Protein AF-A0AA38IAJ7-F1 (afdb_monomer_lite)

Secondary structure (DSSP, 8-state):
-GGGG-HHHHHHHHHHH-TTS----HHHHHHHHHHHHHHSSPPPPSTTSSS---HHHHHHHHHHHHHHHH-TT--HHHHHHHHHHHT-

Radius of gyration: 23.59 Å; chains: 1; bounding box: 41×31×61 Å

Sequence (88 aa):
MVADGNARLVLELWIERFPNRAIPCARTFTSVVQHLRDHGTFKPQTHDRGRDRTERILQAEEEILECVEEDADISTRRLQLQLEFHSL

Organism: NCBI:txid2755281

Foldseek 3Di:
DVVPLPLVSVQVVCCVVPVPDDRDDSVVVVVVVVCCVVPVDDDPDPPPPPDDCDPVNVVLVVQLVVVCVVPVPDDPVNSVVVSVVVVD

Structure (mmCIF, N/CA/C/O backbone):
data_AF-A0AA38IAJ7-F1
#
_entry.id   AF-A0AA38IAJ7-F1
#
loop_
_atom_site.group_PDB
_atom_site.id
_atom_site.type_symbol
_atom_site.label_atom_id
_atom_site.label_alt_id
_atom_site.label_comp_id
_atom_site.label_asym_id
_atom_site.label_entity_id
_atom_site.label_seq_id
_atom_site.pdbx_PDB_ins_code
_atom_site.Cartn_x
_atom_site.Cartn_y
_atom_site.Cartn_z
_atom_site.occupancy
_atom_site.B_iso_or_equiv
_atom_site.auth_seq_id
_atom_site.auth_comp_id
_atom_site.auth_asym_id
_atom_site.auth_atom_id
_atom_site.pdbx_PDB_model_num
ATOM 1 N N . MET A 1 1 ? 2.980 -4.636 -24.614 1.00 57.47 1 MET A N 1
ATOM 2 C CA . MET A 1 1 ? 3.450 -4.089 -23.314 1.00 57.47 1 MET A CA 1
ATOM 3 C C . MET A 1 1 ? 3.550 -2.584 -23.468 1.00 57.47 1 MET A C 1
ATOM 5 O O . MET A 1 1 ? 3.741 -2.147 -24.592 1.00 57.47 1 MET A O 1
ATOM 9 N N . VAL A 1 2 ? 3.432 -1.778 -22.407 1.00 61.41 2 VAL A N 1
ATOM 10 C CA . VAL A 1 2 ? 3.758 -0.344 -22.543 1.00 61.41 2 VAL A CA 1
ATOM 11 C C . VAL A 1 2 ? 5.205 -0.237 -23.035 1.00 61.41 2 VAL A C 1
ATOM 13 O O . VAL A 1 2 ? 6.086 -0.874 -22.456 1.00 61.41 2 VAL A O 1
ATOM 16 N N . ALA A 1 3 ? 5.419 0.505 -24.125 1.00 76.19 3 ALA A N 1
ATOM 17 C CA . ALA A 1 3 ? 6.727 0.744 -24.739 1.00 76.19 3 ALA A CA 1
ATOM 18 C C . ALA A 1 3 ? 7.529 -0.512 -25.157 1.00 76.19 3 ALA A C 1
ATOM 20 O O . ALA A 1 3 ? 8.748 -0.435 -25.271 1.00 76.19 3 ALA A O 1
ATOM 21 N N . ASP A 1 4 ? 6.885 -1.670 -25.351 1.00 77.62 4 ASP A N 1
ATOM 22 C CA . ASP A 1 4 ? 7.506 -2.913 -25.855 1.00 77.62 4 ASP A CA 1
ATOM 23 C C . ASP A 1 4 ? 8.829 -3.326 -25.180 1.00 77.62 4 ASP A C 1
ATOM 25 O O . ASP A 1 4 ? 9.742 -3.863 -25.800 1.00 77.62 4 ASP A O 1
ATOM 29 N N . GLY A 1 5 ? 8.935 -3.098 -23.867 1.00 71.88 5 GLY A N 1
ATOM 30 C CA . GLY A 1 5 ? 10.131 -3.443 -23.089 1.00 71.88 5 GLY A CA 1
ATOM 31 C C . GLY A 1 5 ? 11.269 -2.420 -23.185 1.00 71.88 5 GLY A C 1
ATOM 32 O O . GLY A 1 5 ? 12.319 -2.619 -22.573 1.00 71.88 5 GLY A O 1
ATOM 33 N N . ASN A 1 6 ? 11.067 -1.302 -23.884 1.00 85.19 6 ASN A N 1
ATOM 34 C CA . ASN A 1 6 ? 11.997 -0.183 -23.904 1.00 85.19 6 ASN A CA 1
ATOM 35 C C . ASN A 1 6 ? 11.894 0.629 -22.604 1.00 85.19 6 ASN A C 1
ATOM 37 O O . ASN A 1 6 ? 11.059 1.522 -22.462 1.00 85.19 6 ASN A O 1
ATOM 41 N N . ALA A 1 7 ? 12.790 0.342 -21.662 1.00 85.00 7 ALA A N 1
ATOM 42 C CA . ALA A 1 7 ? 12.808 0.978 -20.347 1.00 85.00 7 ALA A CA 1
ATOM 43 C C . ALA A 1 7 ? 12.963 2.511 -20.389 1.00 85.00 7 ALA A C 1
ATOM 45 O O . ALA A 1 7 ? 12.484 3.194 -19.485 1.00 85.00 7 ALA A O 1
ATOM 46 N N . ARG A 1 8 ? 13.598 3.068 -21.429 1.00 86.56 8 ARG A N 1
ATOM 47 C CA . ARG A 1 8 ? 13.766 4.521 -21.575 1.00 86.56 8 ARG A CA 1
ATOM 48 C C . ARG A 1 8 ? 12.455 5.201 -21.957 1.00 86.56 8 ARG A C 1
ATOM 50 O O . ARG A 1 8 ? 12.097 6.203 -21.353 1.00 86.56 8 ARG A O 1
ATOM 57 N N . LEU A 1 9 ? 11.718 4.622 -22.900 1.00 90.00 9 LEU A N 1
ATOM 58 C CA . LEU A 1 9 ? 10.411 5.147 -23.287 1.00 90.00 9 LEU A CA 1
ATOM 59 C C . LEU A 1 9 ? 9.396 5.014 -22.137 1.00 90.00 9 LEU A C 1
ATOM 61 O O . LEU A 1 9 ? 8.588 5.911 -21.922 1.00 90.00 9 LEU A O 1
ATOM 65 N N . VAL A 1 10 ? 9.478 3.946 -21.330 1.00 90.19 10 VAL A N 1
ATOM 66 C CA . VAL A 1 10 ? 8.669 3.831 -20.100 1.00 90.19 10 VAL A CA 1
ATOM 67 C C . VAL A 1 10 ? 8.980 4.958 -19.110 1.00 90.19 10 VAL A C 1
ATOM 69 O O . VAL A 1 10 ? 8.063 5.483 -18.484 1.00 90.19 10 VAL A O 1
ATOM 72 N N . LEU A 1 11 ? 10.252 5.346 -18.975 1.00 90.25 11 LEU A N 1
ATOM 73 C CA . LEU A 1 11 ? 10.668 6.441 -18.100 1.00 90.25 11 LEU A CA 1
ATOM 74 C C . LEU A 1 11 ? 10.095 7.787 -18.559 1.00 90.25 11 LEU A C 1
ATOM 76 O O . LEU A 1 11 ? 9.559 8.529 -17.741 1.00 90.25 11 LEU A O 1
ATOM 8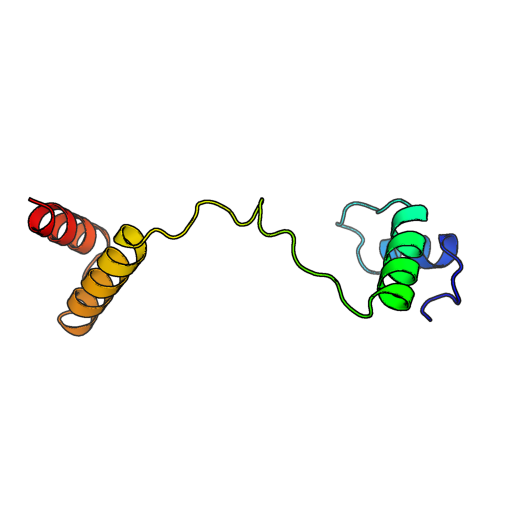0 N N . GLU A 1 12 ? 10.183 8.081 -19.856 1.00 91.50 12 GLU A N 1
ATOM 81 C CA . GLU A 1 12 ? 9.638 9.307 -20.454 1.00 91.50 12 GLU A CA 1
ATOM 82 C C . GLU A 1 12 ? 8.118 9.391 -20.224 1.00 91.50 12 GLU A C 1
ATOM 84 O O . GLU A 1 12 ? 7.631 10.382 -19.679 1.00 91.50 12 GLU A O 1
ATOM 89 N N . LEU A 1 13 ? 7.392 8.297 -20.489 1.00 92.44 13 LEU A N 1
ATOM 90 C CA . LEU A 1 13 ? 5.955 8.191 -20.209 1.00 92.44 13 LEU A CA 1
ATOM 91 C C . LEU A 1 13 ? 5.626 8.321 -18.714 1.00 92.44 13 LEU A C 1
ATOM 93 O O . LEU A 1 13 ? 4.580 8.857 -18.351 1.00 92.44 13 LEU A O 1
ATOM 97 N N . TRP A 1 14 ? 6.489 7.816 -17.828 1.00 91.75 14 TRP A N 1
ATOM 98 C CA . TRP A 1 14 ? 6.301 7.939 -16.382 1.00 91.75 14 TRP A CA 1
ATOM 99 C C . TRP A 1 14 ? 6.425 9.390 -15.917 1.00 91.75 14 TRP A C 1
ATOM 101 O O . TRP A 1 14 ? 5.597 9.841 -15.128 1.00 91.75 14 TRP A O 1
ATOM 111 N N . ILE A 1 15 ? 7.430 10.115 -16.414 1.00 93.25 15 ILE A N 1
ATOM 112 C CA . ILE A 1 15 ? 7.659 11.531 -16.094 1.00 93.25 15 ILE A CA 1
ATOM 113 C C . ILE A 1 15 ? 6.490 12.381 -16.590 1.00 93.25 15 ILE A C 1
ATOM 115 O O . ILE A 1 15 ? 5.959 13.189 -15.832 1.00 93.25 15 ILE A O 1
ATOM 119 N N . GLU A 1 16 ? 6.063 12.164 -17.836 1.00 93.94 16 GLU A N 1
ATOM 120 C CA . GLU A 1 16 ? 4.934 12.880 -18.432 1.00 93.94 16 GLU A CA 1
ATOM 121 C C . GLU A 1 16 ? 3.640 12.642 -17.642 1.00 93.94 16 GLU A C 1
ATOM 123 O O . GLU A 1 16 ? 2.899 13.575 -17.334 1.00 93.94 16 GLU A O 1
ATOM 128 N N . ARG A 1 17 ? 3.380 11.388 -17.260 1.00 94.56 17 ARG A N 1
ATOM 129 C CA . ARG A 1 17 ? 2.138 11.004 -16.584 1.00 94.56 17 ARG A CA 1
ATOM 130 C C . ARG A 1 17 ? 2.114 11.351 -15.096 1.00 94.56 17 ARG A C 1
ATOM 132 O O . ARG A 1 17 ? 1.038 11.579 -14.543 1.00 94.56 17 ARG A O 1
ATOM 139 N N . PHE A 1 18 ? 3.266 11.350 -14.429 1.00 93.62 18 PHE A N 1
ATOM 140 C CA . PHE A 1 18 ? 3.377 11.531 -12.982 1.00 93.62 18 PHE A CA 1
ATOM 141 C C . PHE A 1 18 ? 4.467 12.551 -12.613 1.00 93.62 18 PHE A C 1
ATOM 143 O O . PHE A 1 18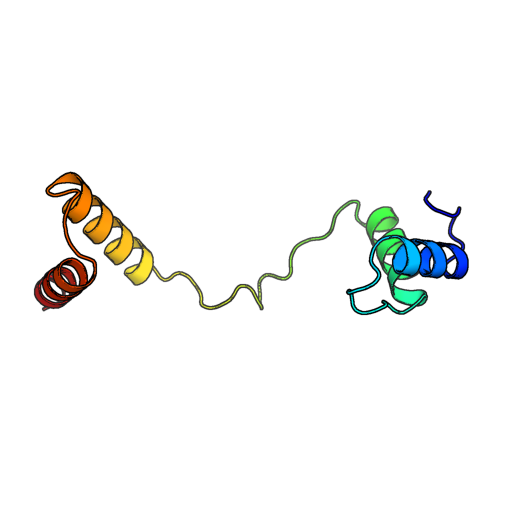 ? 5.444 12.194 -11.948 1.00 93.62 18 PHE A O 1
ATOM 150 N N . PRO A 1 19 ? 4.285 13.837 -12.963 1.00 91.19 19 PRO A N 1
ATOM 151 C CA . PRO A 1 19 ? 5.337 14.852 -12.856 1.00 91.19 19 PRO A CA 1
ATOM 152 C C . PRO A 1 19 ? 5.810 15.127 -11.419 1.00 91.19 19 PRO A C 1
ATOM 154 O O . PRO A 1 19 ? 6.960 15.493 -11.210 1.00 91.19 19 PRO A O 1
ATOM 157 N N . ASN A 1 20 ? 4.955 14.906 -10.413 1.00 95.06 20 ASN A N 1
ATOM 158 C CA . ASN A 1 20 ? 5.259 15.173 -8.998 1.00 95.06 20 ASN A CA 1
ATOM 159 C C . ASN A 1 20 ? 5.667 13.917 -8.206 1.00 95.06 20 ASN A C 1
ATOM 161 O O . ASN A 1 20 ? 5.615 13.917 -6.976 1.00 95.06 20 ASN A O 1
ATOM 165 N N . ARG A 1 21 ? 5.998 12.810 -8.881 1.00 93.50 21 ARG A N 1
ATOM 166 C CA . ARG A 1 21 ? 6.436 11.568 -8.225 1.00 93.50 21 ARG A CA 1
ATOM 167 C C . ARG A 1 21 ? 7.935 11.365 -8.391 1.00 93.50 21 ARG A C 1
ATOM 169 O O . ARG A 1 21 ? 8.530 11.798 -9.372 1.00 93.50 21 ARG A O 1
ATOM 176 N N . ALA A 1 22 ? 8.531 10.636 -7.449 1.00 92.88 22 ALA A N 1
ATOM 177 C CA . ALA A 1 22 ? 9.899 10.161 -7.598 1.00 92.88 22 ALA A CA 1
ATOM 178 C C . ALA A 1 22 ? 10.025 9.315 -8.875 1.00 92.88 22 ALA A C 1
ATOM 180 O O . ALA A 1 22 ? 9.170 8.470 -9.160 1.00 92.88 22 ALA A O 1
ATOM 181 N N . ILE A 1 23 ? 11.090 9.563 -9.635 1.00 92.19 23 ILE A N 1
ATOM 182 C CA . ILE A 1 23 ? 11.368 8.887 -10.901 1.00 92.19 23 ILE A CA 1
ATOM 183 C C . ILE A 1 23 ? 12.059 7.547 -10.590 1.00 92.19 23 ILE A C 1
ATOM 185 O O . ILE A 1 23 ? 13.172 7.555 -10.057 1.00 92.19 23 ILE A O 1
ATOM 189 N N . PRO A 1 24 ? 11.439 6.388 -10.895 1.00 90.44 24 PRO A N 1
ATOM 190 C CA . PRO A 1 24 ? 12.073 5.089 -10.707 1.00 90.44 24 PRO A CA 1
ATOM 191 C C . PRO A 1 24 ? 13.265 4.918 -11.650 1.00 90.44 24 PRO A C 1
ATOM 193 O O . PRO A 1 24 ? 13.302 5.492 -12.738 1.00 90.44 24 PRO A O 1
ATOM 196 N N . CYS A 1 25 ? 14.228 4.068 -11.289 1.00 90.50 25 CYS A N 1
ATOM 197 C CA . CYS A 1 25 ? 15.299 3.731 -12.220 1.00 90.50 25 CYS A CA 1
ATOM 198 C C 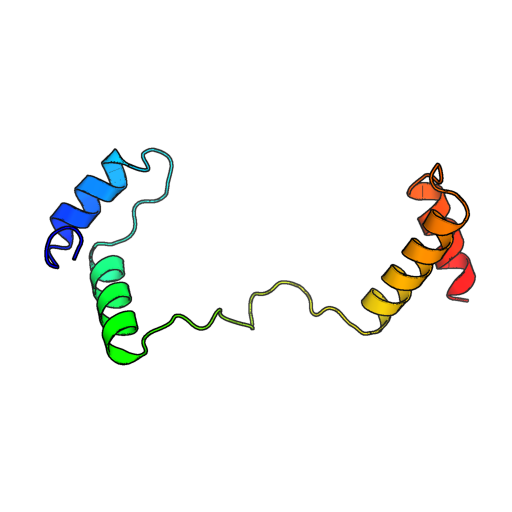. CYS A 1 25 ? 14.767 2.864 -13.376 1.00 90.50 25 CYS A C 1
ATOM 200 O O . CYS A 1 25 ? 13.841 2.069 -13.204 1.00 90.50 25 CYS A O 1
ATOM 202 N N . ALA A 1 26 ? 15.388 2.966 -14.555 1.00 87.19 26 ALA A N 1
ATOM 203 C CA . ALA A 1 26 ? 14.983 2.203 -15.741 1.00 87.19 26 ALA A CA 1
ATOM 204 C C . ALA A 1 26 ? 14.926 0.682 -15.478 1.00 87.19 26 ALA A C 1
ATOM 206 O O . ALA A 1 26 ? 14.021 -0.009 -15.944 1.00 87.19 26 ALA A O 1
ATOM 207 N N . ARG A 1 27 ? 15.855 0.169 -14.657 1.00 89.06 27 ARG A N 1
ATOM 208 C CA . ARG A 1 27 ? 15.915 -1.246 -14.266 1.00 89.06 27 ARG A CA 1
ATOM 209 C C . ARG A 1 27 ? 14.687 -1.692 -13.470 1.00 89.06 27 ARG A C 1
ATOM 211 O O . ARG A 1 27 ? 14.300 -2.848 -13.598 1.00 89.06 27 ARG A O 1
ATOM 218 N N . THR A 1 28 ? 14.057 -0.806 -12.696 1.00 90.50 28 THR A N 1
ATOM 219 C CA . THR A 1 28 ? 12.837 -1.129 -11.940 1.00 90.50 28 THR A CA 1
ATOM 220 C C . THR A 1 28 ? 11.727 -1.600 -12.871 1.00 90.50 28 THR A C 1
ATOM 222 O O . THR A 1 28 ? 11.091 -2.610 -12.586 1.00 90.50 28 THR A O 1
ATOM 225 N N . PHE A 1 29 ? 11.536 -0.937 -14.015 1.00 89.38 29 PHE A N 1
ATOM 226 C CA . PHE A 1 29 ? 10.510 -1.328 -14.983 1.00 89.38 29 PHE A CA 1
ATOM 227 C C . PHE A 1 29 ? 10.777 -2.715 -15.571 1.00 89.38 29 PHE A C 1
ATOM 229 O O . PHE A 1 29 ? 9.873 -3.549 -15.615 1.00 89.38 29 PHE A O 1
ATOM 236 N N . THR A 1 30 ? 12.026 -2.995 -15.954 1.00 90.31 30 THR A N 1
ATOM 237 C CA . THR A 1 30 ? 12.420 -4.313 -16.468 1.00 90.31 30 THR A CA 1
ATOM 238 C C . THR A 1 30 ? 12.236 -5.403 -15.415 1.00 90.31 30 THR A C 1
ATOM 240 O O . THR A 1 30 ? 11.643 -6.437 -15.709 1.00 90.31 30 THR A O 1
ATOM 243 N N . SER A 1 31 ? 12.690 -5.168 -14.181 1.00 89.94 31 SER A N 1
ATOM 244 C CA . SER A 1 31 ? 12.560 -6.128 -13.081 1.00 89.94 31 SER A CA 1
ATOM 245 C C . SER A 1 31 ? 11.100 -6.421 -12.741 1.00 89.94 31 SER A C 1
ATOM 247 O O . SER A 1 31 ? 10.745 -7.576 -12.532 1.00 89.94 31 SER A O 1
ATOM 249 N N . VAL A 1 32 ? 10.243 -5.395 -12.720 1.00 90.69 32 VAL A N 1
ATOM 250 C CA . VAL A 1 32 ? 8.805 -5.550 -12.458 1.00 90.69 32 VAL A CA 1
ATOM 251 C C . VAL A 1 32 ? 8.150 -6.410 -13.534 1.00 90.69 32 VAL A C 1
ATOM 253 O O . VAL A 1 32 ? 7.419 -7.347 -13.223 1.00 90.69 32 VAL A O 1
ATOM 256 N N . VAL A 1 33 ? 8.44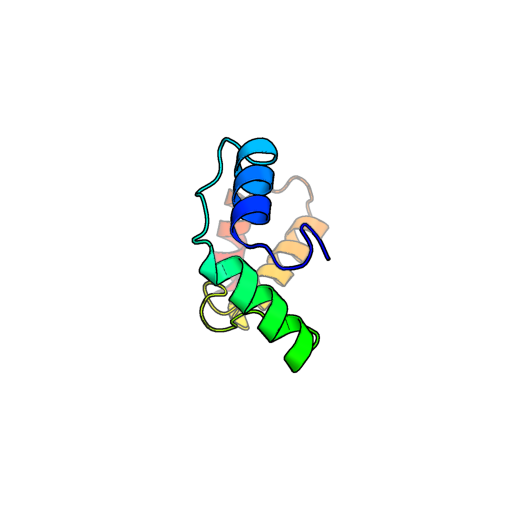3 -6.120 -14.801 1.00 90.06 33 VAL A N 1
ATOM 257 C CA . VAL A 1 33 ? 7.924 -6.892 -15.932 1.00 90.06 33 VAL A CA 1
ATOM 258 C C . VAL A 1 33 ? 8.397 -8.342 -15.879 1.00 90.06 33 VAL A C 1
ATOM 260 O O . VAL A 1 33 ? 7.591 -9.251 -16.074 1.00 90.06 33 VAL A O 1
ATOM 263 N N . GLN A 1 34 ? 9.685 -8.560 -15.616 1.00 91.00 34 GLN A N 1
ATOM 264 C CA . GLN A 1 34 ? 10.257 -9.898 -15.533 1.00 91.00 34 GLN A CA 1
ATOM 265 C C . GLN A 1 34 ? 9.616 -10.693 -14.391 1.00 91.00 34 GLN A C 1
ATOM 267 O O . GLN A 1 34 ? 9.122 -11.791 -14.617 1.00 91.00 34 GLN A O 1
ATOM 272 N N . HIS A 1 35 ? 9.493 -10.092 -13.206 1.00 92.75 35 HIS A N 1
ATOM 273 C CA . HIS A 1 35 ? 8.837 -10.723 -12.063 1.00 92.75 35 HIS A CA 1
ATOM 274 C C . HIS A 1 35 ? 7.387 -11.127 -12.366 1.00 92.75 35 HIS A C 1
ATOM 276 O O . HIS A 1 35 ? 6.969 -12.227 -12.020 1.00 92.75 35 HIS A O 1
ATOM 282 N N . LEU A 1 36 ? 6.620 -10.269 -13.048 1.00 91.69 36 LEU A N 1
ATOM 283 C CA . LEU A 1 36 ? 5.248 -10.592 -13.450 1.00 91.69 36 LEU A CA 1
ATOM 284 C C . LEU A 1 36 ? 5.178 -11.721 -14.479 1.00 91.69 36 LEU A C 1
ATOM 286 O O . LEU A 1 36 ? 4.242 -12.512 -14.428 1.00 91.69 36 LEU A O 1
ATOM 290 N N . ARG A 1 37 ? 6.142 -11.817 -15.400 1.00 90.62 37 ARG A N 1
ATOM 291 C CA . ARG A 1 37 ? 6.223 -12.954 -16.330 1.00 90.62 37 ARG A CA 1
ATOM 292 C C . ARG A 1 37 ? 6.524 -14.258 -15.598 1.00 90.62 37 ARG A C 1
ATOM 294 O O . ARG A 1 37 ? 5.914 -15.271 -15.916 1.00 90.62 37 ARG A O 1
ATOM 301 N N . ASP A 1 38 ? 7.429 -14.211 -14.626 1.00 95.06 38 ASP A N 1
ATOM 302 C CA . ASP A 1 38 ? 7.918 -15.401 -13.929 1.00 95.06 38 ASP A CA 1
ATOM 303 C C . ASP A 1 38 ? 6.938 -15.900 -12.855 1.00 95.06 38 ASP A C 1
ATOM 305 O O . ASP A 1 38 ? 6.809 -17.104 -12.636 1.00 95.06 38 ASP A O 1
ATOM 309 N N . HIS A 1 39 ? 6.232 -14.987 -12.181 1.00 93.44 39 HIS A N 1
ATOM 310 C CA . HIS A 1 39 ? 5.428 -15.300 -10.994 1.00 93.44 39 HIS A CA 1
ATOM 311 C C . HIS A 1 39 ? 3.951 -14.892 -11.096 1.00 93.44 39 HIS A C 1
ATOM 313 O O . HIS A 1 39 ? 3.160 -15.256 -10.226 1.00 93.44 39 HIS A O 1
ATOM 319 N N . GLY A 1 40 ? 3.557 -14.125 -12.118 1.00 92.88 40 GLY A N 1
ATOM 320 C CA . GLY A 1 40 ? 2.168 -13.722 -12.381 1.00 92.88 40 GLY A CA 1
ATOM 321 C C . GLY A 1 40 ? 1.583 -12.671 -11.431 1.00 92.88 40 GLY A C 1
ATOM 322 O O . GLY A 1 40 ? 0.590 -12.031 -11.768 1.00 92.88 40 GLY A O 1
ATOM 323 N N . THR A 1 41 ? 2.175 -12.461 -10.254 1.00 92.06 41 THR A N 1
ATOM 324 C CA . THR A 1 41 ? 1.669 -11.533 -9.236 1.00 92.06 41 THR A CA 1
ATOM 325 C C . THR A 1 41 ? 2.779 -11.033 -8.315 1.00 92.06 41 THR A C 1
ATOM 327 O O . THR A 1 41 ? 3.800 -11.698 -8.146 1.00 92.06 41 THR A O 1
ATOM 330 N N . PHE A 1 42 ? 2.553 -9.886 -7.674 1.00 87.56 42 PHE A N 1
ATOM 331 C CA . PHE A 1 42 ? 3.381 -9.409 -6.569 1.00 87.56 42 PHE A CA 1
ATOM 332 C C . PHE A 1 42 ? 2.748 -9.812 -5.244 1.00 87.56 42 PHE A C 1
ATOM 334 O O . PHE A 1 42 ? 1.633 -9.396 -4.922 1.00 87.56 42 PHE A O 1
ATOM 341 N N . LYS A 1 43 ? 3.483 -10.577 -4.434 1.00 84.12 43 LYS A N 1
ATOM 342 C CA . LYS A 1 43 ? 3.106 -10.776 -3.035 1.00 84.12 43 LYS A CA 1
ATOM 343 C C . LYS A 1 43 ? 3.540 -9.543 -2.239 1.00 84.12 43 LYS A C 1
ATOM 345 O O . LYS A 1 43 ? 4.727 -9.214 -2.258 1.00 84.12 43 LYS A O 1
ATOM 350 N N . PRO A 1 44 ? 2.617 -8.852 -1.554 1.00 79.00 44 PRO A N 1
ATOM 351 C CA . PRO A 1 44 ? 2.986 -7.739 -0.693 1.00 79.00 44 PRO A CA 1
ATOM 352 C C . PRO A 1 44 ? 3.962 -8.217 0.385 1.00 79.00 44 PRO A C 1
ATOM 354 O O . PRO A 1 44 ? 3.772 -9.284 0.972 1.00 79.00 44 PRO A O 1
ATOM 357 N N . GLN A 1 45 ? 4.996 -7.421 0.651 1.00 78.06 45 GLN A N 1
ATOM 358 C CA . GLN A 1 45 ? 5.911 -7.685 1.755 1.00 78.06 45 GLN A CA 1
ATOM 359 C C . GLN A 1 45 ? 5.135 -7.566 3.071 1.00 78.06 45 GLN A C 1
ATOM 361 O O . GLN A 1 45 ? 4.521 -6.540 3.356 1.00 78.06 45 GLN A O 1
ATOM 366 N N . THR A 1 46 ? 5.091 -8.648 3.846 1.00 72.12 46 THR A N 1
ATOM 367 C CA . THR A 1 46 ? 4.305 -8.722 5.087 1.00 72.12 46 THR A CA 1
ATOM 368 C C . THR A 1 46 ? 5.027 -8.138 6.295 1.00 72.12 46 THR A C 1
ATOM 370 O O . THR A 1 46 ? 4.369 -7.827 7.277 1.00 72.12 46 THR A O 1
ATOM 373 N N . HIS A 1 47 ? 6.348 -7.959 6.218 1.00 69.94 47 HIS A N 1
ATOM 374 C CA . HIS A 1 47 ? 7.181 -7.510 7.338 1.00 69.94 47 HIS A CA 1
ATOM 375 C C . HIS A 1 47 ? 7.145 -5.993 7.590 1.00 69.94 47 HIS A C 1
ATOM 377 O O . HIS A 1 47 ? 7.587 -5.561 8.645 1.00 69.94 47 HIS A O 1
ATOM 383 N N . ASP A 1 48 ? 6.632 -5.197 6.648 1.00 65.44 48 ASP A N 1
ATOM 384 C CA . ASP A 1 48 ? 6.591 -3.726 6.732 1.00 65.44 48 ASP A CA 1
ATOM 385 C C . ASP A 1 48 ? 5.145 -3.190 6.727 1.00 65.44 48 ASP A C 1
ATOM 387 O O . ASP A 1 48 ? 4.829 -2.133 6.188 1.00 65.44 48 ASP A O 1
ATOM 391 N N . ARG A 1 49 ? 4.205 -3.966 7.284 1.00 69.31 49 ARG A N 1
ATOM 392 C CA . ARG A 1 49 ? 2.766 -3.636 7.309 1.00 69.31 49 ARG A CA 1
ATOM 393 C C . ARG A 1 49 ? 2.347 -2.765 8.498 1.00 69.31 49 ARG A C 1
ATOM 395 O O . ARG A 1 49 ? 1.164 -2.693 8.821 1.00 69.31 49 ARG A O 1
ATOM 402 N N . GLY A 1 50 ? 3.296 -2.076 9.126 1.00 73.06 50 GLY A N 1
ATOM 403 C CA . GLY A 1 50 ? 3.071 -1.407 10.404 1.00 73.06 50 GLY A CA 1
ATOM 404 C C . GLY A 1 50 ? 2.990 -2.403 11.563 1.00 73.06 50 GLY A C 1
ATOM 405 O O . GLY A 1 50 ? 3.391 -3.558 11.438 1.00 73.06 50 GLY A O 1
ATOM 406 N N . ARG A 1 51 ? 2.520 -1.939 12.724 1.00 73.81 51 ARG A N 1
ATOM 407 C CA . ARG A 1 51 ? 2.446 -2.761 13.939 1.00 73.81 51 ARG A CA 1
ATOM 408 C C . ARG A 1 51 ? 1.432 -3.893 13.759 1.00 73.81 51 ARG A C 1
ATOM 410 O O . ARG A 1 51 ? 0.319 -3.639 13.301 1.00 73.81 51 ARG A O 1
ATOM 417 N N . ASP A 1 52 ? 1.798 -5.101 14.185 1.00 76.69 52 ASP A N 1
ATOM 418 C CA . ASP A 1 52 ? 0.868 -6.230 14.226 1.00 76.69 52 ASP A CA 1
ATOM 419 C C . ASP A 1 52 ? -0.401 -5.860 15.005 1.00 76.69 52 ASP A C 1
ATOM 421 O O . ASP A 1 52 ? -0.340 -5.309 16.112 1.00 76.69 52 ASP A O 1
ATOM 425 N N . ARG A 1 53 ? -1.560 -6.175 14.415 1.00 77.25 53 ARG A N 1
ATOM 426 C CA . ARG A 1 53 ? -2.860 -6.060 15.082 1.00 77.25 53 ARG A CA 1
ATOM 427 C C . ARG A 1 53 ? -2.977 -7.215 16.064 1.00 77.25 53 ARG A C 1
ATOM 429 O O . ARG A 1 53 ? -3.281 -8.339 15.678 1.00 77.25 53 ARG A O 1
ATOM 436 N N . THR A 1 54 ? -2.657 -6.942 17.321 1.00 84.00 54 THR A N 1
ATOM 437 C CA . THR A 1 54 ? -2.769 -7.924 18.398 1.00 84.00 54 THR A CA 1
ATOM 438 C C . THR A 1 54 ? -4.232 -8.185 18.741 1.00 84.00 54 THR A C 1
ATOM 440 O O . THR A 1 54 ? -5.101 -7.360 18.467 1.00 84.00 54 THR A O 1
ATOM 443 N N . GLU A 1 55 ? -4.500 -9.308 19.407 1.00 84.06 55 GLU A N 1
ATOM 444 C CA . GLU A 1 55 ? -5.831 -9.638 19.933 1.00 84.06 55 GLU A CA 1
ATOM 445 C C . GLU A 1 55 ? -6.403 -8.508 20.805 1.00 84.06 55 GLU A C 1
ATOM 447 O O . GLU A 1 55 ? -7.565 -8.151 20.664 1.00 84.06 55 GLU A O 1
ATOM 452 N N . ARG A 1 56 ? -5.550 -7.839 21.594 1.00 82.62 56 ARG A N 1
ATOM 453 C CA . ARG A 1 56 ? -5.919 -6.645 22.372 1.00 82.62 56 ARG A CA 1
ATOM 454 C C . ARG A 1 56 ? -6.472 -5.504 21.510 1.00 82.62 56 ARG A C 1
ATOM 456 O O . ARG A 1 56 ? -7.355 -4.788 21.959 1.00 82.62 56 ARG A O 1
ATOM 463 N N . ILE A 1 57 ? -5.923 -5.290 20.312 1.00 84.50 57 ILE A N 1
ATOM 464 C CA . ILE A 1 57 ? -6.418 -4.244 19.403 1.00 84.50 57 ILE A CA 1
ATOM 465 C C . ILE A 1 57 ? -7.796 -4.634 18.868 1.00 84.50 57 ILE A C 1
ATOM 467 O O . ILE A 1 57 ? -8.662 -3.776 18.792 1.00 84.50 57 ILE A O 1
ATOM 471 N N . LEU A 1 58 ? -8.005 -5.912 18.544 1.00 86.25 58 LEU A N 1
ATOM 472 C CA . LEU A 1 58 ? -9.300 -6.401 18.066 1.00 86.25 58 LEU A CA 1
ATOM 473 C C . LEU A 1 58 ? -10.379 -6.308 19.155 1.00 86.25 58 LEU A C 1
ATOM 475 O O . LEU A 1 58 ? -11.483 -5.869 18.868 1.00 86.25 58 LEU A O 1
ATOM 479 N N . GLN A 1 59 ? -10.045 -6.654 20.402 1.00 88.12 59 GLN A N 1
ATOM 480 C CA . GLN A 1 59 ? -10.954 -6.516 21.548 1.00 88.12 59 GLN A CA 1
ATOM 481 C C . GLN A 1 59 ? -11.326 -5.051 21.800 1.00 88.12 59 GLN A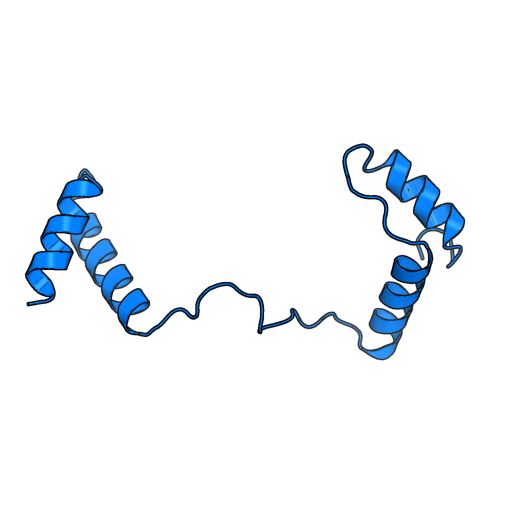 C 1
ATOM 483 O O . GLN A 1 59 ? -12.501 -4.726 21.897 1.00 88.12 59 GLN A O 1
ATOM 488 N N . ALA A 1 60 ? -10.335 -4.153 21.810 1.00 87.62 60 ALA A N 1
ATOM 489 C CA . ALA A 1 60 ? -10.594 -2.725 21.975 1.00 87.62 60 ALA A CA 1
ATOM 490 C C . ALA A 1 60 ? -11.446 -2.142 20.833 1.00 87.62 60 ALA A C 1
ATOM 492 O O . ALA A 1 60 ? -12.219 -1.219 21.058 1.00 87.62 60 ALA A O 1
ATOM 493 N N . GLU A 1 61 ? -11.301 -2.648 19.604 1.00 90.94 61 GLU A N 1
ATOM 494 C CA . GLU A 1 61 ? -12.163 -2.249 18.487 1.00 90.94 61 GLU A CA 1
ATOM 495 C C . GLU A 1 61 ? -13.611 -2.694 18.690 1.00 90.94 61 GLU A C 1
ATOM 497 O O . GLU A 1 61 ? -14.506 -1.891 18.441 1.00 90.94 61 GLU A O 1
ATOM 502 N N . GLU A 1 62 ? -13.843 -3.916 19.172 1.00 93.38 62 GLU A N 1
ATOM 503 C CA . GLU A 1 62 ? -15.194 -4.407 19.469 1.00 93.38 62 GLU A CA 1
ATOM 504 C C . GLU A 1 62 ? -15.865 -3.564 20.562 1.00 93.38 62 GLU A C 1
ATOM 506 O O . GLU A 1 62 ? -16.962 -3.056 20.362 1.00 93.38 62 GLU A O 1
ATOM 511 N N . GLU A 1 63 ? -15.160 -3.298 21.665 1.00 91.69 63 GLU A N 1
ATOM 512 C CA . GLU A 1 63 ? -15.672 -2.459 22.759 1.00 91.69 63 GLU A CA 1
ATOM 513 C C . GLU A 1 63 ? -16.008 -1.029 22.292 1.00 91.69 63 GLU A C 1
ATOM 515 O O . GLU A 1 63 ? -16.984 -0.423 22.739 1.00 91.69 63 GLU A O 1
ATOM 520 N N . ILE A 1 64 ? -15.216 -0.469 21.366 1.00 93.31 64 ILE A N 1
ATOM 521 C CA . ILE A 1 64 ? -15.523 0.825 20.740 1.00 93.31 64 ILE A CA 1
ATOM 522 C C . ILE A 1 64 ? -16.817 0.741 19.930 1.00 93.31 64 ILE A C 1
ATOM 524 O O . ILE A 1 64 ? -17.624 1.669 19.996 1.00 93.31 64 ILE A O 1
ATOM 528 N N . LEU A 1 65 ? -16.997 -0.323 19.143 1.00 94.94 65 LEU A N 1
ATOM 529 C CA . LEU A 1 65 ? -18.191 -0.501 18.319 1.00 94.94 65 LEU A CA 1
ATOM 530 C C . LEU A 1 65 ? -19.445 -0.623 19.186 1.00 94.94 65 LEU A C 1
ATOM 532 O O . LEU A 1 65 ? -20.421 0.061 18.891 1.00 94.94 65 LEU A O 1
ATOM 536 N N . GLU A 1 66 ? -19.385 -1.384 20.279 1.00 94.81 66 GLU A N 1
ATOM 537 C CA . GLU A 1 66 ? -20.480 -1.500 21.250 1.00 94.81 66 GLU A CA 1
ATOM 538 C C . GLU A 1 66 ? -20.838 -0.132 21.855 1.00 94.81 66 GLU A C 1
ATOM 540 O O . GLU A 1 66 ? -21.999 0.276 21.835 1.00 94.81 66 GLU A O 1
ATOM 545 N N . CYS A 1 67 ? -19.845 0.649 22.297 1.00 92.38 67 CYS A N 1
ATOM 546 C CA . CYS A 1 67 ? -20.094 1.982 22.857 1.00 92.38 67 CYS A CA 1
ATOM 547 C C . CYS A 1 67 ? -20.736 2.950 21.846 1.00 92.38 67 CYS A C 1
ATOM 549 O O . CYS A 1 67 ? -21.556 3.788 22.220 1.00 92.38 67 CYS A O 1
ATOM 551 N N . VAL A 1 68 ? -20.338 2.875 20.571 1.00 94.50 68 VAL A N 1
ATOM 552 C CA . VAL A 1 68 ? -20.888 3.723 19.499 1.00 94.50 68 VAL A CA 1
ATOM 553 C C . VAL A 1 68 ? -22.280 3.253 19.072 1.00 94.50 68 VAL A C 1
ATOM 555 O O . VAL A 1 68 ? -23.103 4.077 18.675 1.00 94.50 68 VAL A O 1
ATOM 558 N N . GLU A 1 69 ? -22.560 1.952 19.148 1.00 95.75 69 GLU A N 1
ATOM 559 C CA . GLU A 1 69 ? -23.900 1.410 18.916 1.00 95.75 69 GLU A CA 1
ATOM 560 C C . GLU A 1 69 ? -24.883 1.871 20.004 1.00 95.75 69 GLU A C 1
ATOM 562 O O . GLU A 1 69 ? -26.028 2.208 19.694 1.00 95.75 69 GLU A O 1
ATOM 567 N N . GLU A 1 70 ? -24.429 1.960 21.256 1.00 93.88 70 GLU A N 1
ATOM 568 C CA . GLU A 1 70 ? -25.220 2.483 22.375 1.00 93.88 70 GLU A CA 1
ATOM 569 C C . GLU A 1 70 ? -25.443 4.005 22.307 1.00 93.88 70 GLU A C 1
ATOM 571 O O . GLU A 1 70 ? -26.556 4.479 22.553 1.00 93.88 70 GLU A O 1
ATOM 576 N N . ASP A 1 71 ? -24.407 4.780 21.972 1.00 94.56 71 ASP A N 1
ATOM 577 C CA . ASP A 1 71 ? -24.470 6.238 21.819 1.00 94.56 71 ASP A CA 1
ATOM 578 C C . ASP A 1 71 ? -23.608 6.706 20.638 1.00 94.56 71 ASP A C 1
ATOM 580 O O . ASP A 1 71 ? -22.398 6.899 20.751 1.00 94.56 71 ASP A O 1
ATOM 584 N N . ALA A 1 72 ? -24.247 6.957 19.495 1.00 92.88 72 ALA A N 1
ATOM 585 C CA . ALA A 1 72 ? -23.555 7.377 18.278 1.00 92.88 72 ALA A CA 1
ATOM 586 C C . ALA A 1 72 ? -22.925 8.785 18.365 1.00 92.88 72 ALA A C 1
ATOM 588 O O . ALA A 1 72 ? -22.024 9.094 17.581 1.00 92.88 72 ALA A O 1
ATOM 589 N N . ASP A 1 73 ? -23.367 9.633 19.303 1.00 95.81 73 ASP A N 1
ATOM 590 C CA . ASP A 1 73 ? -22.839 10.992 19.500 1.00 95.81 73 ASP A CA 1
ATOM 591 C C . ASP A 1 73 ? -21.661 11.023 20.495 1.00 95.81 73 ASP A C 1
ATOM 593 O O . ASP A 1 73 ? -21.120 12.091 20.826 1.00 95.81 73 ASP A O 1
ATOM 597 N N . ILE A 1 74 ? -21.222 9.855 20.976 1.00 95.06 74 ILE A N 1
ATOM 598 C CA . ILE A 1 74 ? -20.137 9.751 21.940 1.00 95.06 74 ILE A CA 1
ATOM 599 C C . ILE A 1 74 ? -18.822 10.323 21.390 1.00 95.06 74 ILE A C 1
ATOM 601 O O . ILE A 1 74 ? -18.288 9.949 20.345 1.00 95.06 74 ILE A O 1
ATOM 605 N N . SER A 1 75 ? -18.234 11.256 22.141 1.00 94.38 75 SER A N 1
ATOM 606 C CA . SER A 1 75 ? -16.936 11.827 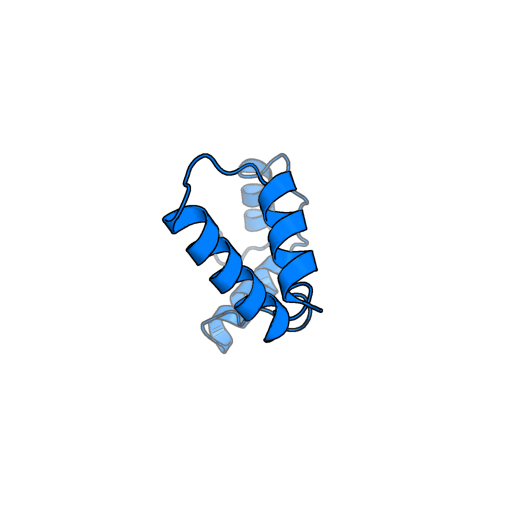21.776 1.00 94.38 75 SER A CA 1
ATOM 607 C C . SER A 1 75 ? -15.807 10.803 21.948 1.00 94.38 75 SER A C 1
ATOM 609 O O . SER A 1 75 ? -15.768 10.083 22.948 1.00 94.38 75 SER A O 1
ATOM 611 N N . THR A 1 76 ? -14.793 10.854 21.084 1.00 93.06 76 THR A N 1
ATOM 612 C CA . THR A 1 76 ? -13.591 9.998 21.172 1.00 93.06 76 THR A CA 1
ATOM 613 C C . THR A 1 76 ? -12.877 10.063 22.526 1.00 93.06 76 THR A C 1
ATOM 615 O O . THR A 1 76 ? -12.376 9.055 23.016 1.00 93.06 76 THR A O 1
ATOM 618 N N . ARG A 1 77 ? -12.867 11.235 23.180 1.00 91.12 77 ARG A N 1
ATOM 619 C CA . ARG A 1 77 ? -12.292 11.397 24.526 1.00 91.12 77 ARG A CA 1
ATOM 620 C C . ARG A 1 77 ? -13.079 10.632 25.596 1.00 91.12 77 ARG A C 1
ATOM 622 O O . ARG A 1 77 ? -12.473 10.132 26.536 1.00 91.12 77 ARG A O 1
ATOM 629 N N . ARG A 1 78 ? -14.407 10.564 25.481 1.00 91.81 78 ARG A N 1
ATOM 630 C CA . ARG A 1 78 ? -15.250 9.790 26.407 1.00 91.81 78 ARG A CA 1
ATOM 631 C C . ARG A 1 78 ? -15.087 8.289 26.190 1.00 91.81 78 ARG A C 1
ATOM 633 O O . ARG A 1 78 ? -14.896 7.591 27.179 1.00 91.81 78 ARG A O 1
ATOM 640 N N . LEU A 1 79 ? -15.040 7.848 24.929 1.00 91.38 79 LEU A N 1
ATOM 641 C CA . LEU A 1 79 ? -14.731 6.459 24.572 1.00 91.38 79 LEU A CA 1
ATOM 642 C C . LEU A 1 79 ? -13.420 6.000 25.211 1.00 91.38 79 LEU A C 1
ATOM 644 O O . LEU A 1 79 ? -13.394 4.992 25.904 1.00 91.38 79 LEU A O 1
ATOM 648 N N . GLN A 1 80 ? -12.344 6.781 25.056 1.00 89.44 80 GLN A N 1
ATOM 649 C CA . GLN A 1 80 ? -11.051 6.436 25.650 1.00 89.44 80 GLN A CA 1
ATOM 650 C C . GLN A 1 80 ? -11.147 6.211 27.168 1.00 89.44 80 GLN A C 1
ATOM 652 O O . GLN A 1 80 ? -10.608 5.231 27.673 1.00 89.44 80 GLN A O 1
ATOM 657 N N . LEU A 1 81 ? -11.839 7.098 27.892 1.00 88.44 81 LEU A N 1
ATOM 658 C CA . LEU A 1 81 ? -11.995 6.964 29.341 1.00 88.44 81 LEU A CA 1
ATOM 659 C C . LEU A 1 81 ? -12.763 5.687 29.712 1.00 88.44 81 LEU A C 1
ATOM 661 O O . LEU A 1 81 ? -12.353 4.991 30.633 1.00 88.44 81 LEU A O 1
ATOM 665 N N . GLN A 1 82 ? -13.843 5.353 29.001 1.00 83.81 82 GLN A N 1
ATOM 666 C CA . GLN A 1 82 ? -14.631 4.144 29.281 1.00 83.81 82 GLN A CA 1
ATOM 667 C C . GLN A 1 82 ? -13.841 2.850 29.048 1.00 83.81 82 GLN A C 1
ATOM 669 O O . GLN A 1 82 ? -13.928 1.937 29.869 1.00 83.81 82 GLN A O 1
ATOM 674 N N . LEU A 1 83 ? -13.026 2.803 27.992 1.00 83.31 83 LEU A N 1
ATOM 675 C CA . LEU A 1 83 ? -12.178 1.650 27.671 1.00 83.31 83 LEU A CA 1
ATOM 676 C C . LEU A 1 83 ? -11.046 1.466 28.693 1.00 83.31 83 LEU A C 1
ATOM 678 O O . LEU A 1 83 ? -10.736 0.350 29.099 1.00 83.31 83 LEU A O 1
ATOM 682 N N . GLU A 1 84 ? -10.437 2.562 29.163 1.00 76.38 84 GLU A N 1
ATOM 683 C CA . GLU A 1 84 ? -9.417 2.500 30.219 1.00 76.38 84 GLU A CA 1
ATOM 684 C C . GLU A 1 84 ? -9.999 1.955 31.535 1.00 76.38 84 GLU A C 1
ATOM 686 O O . GLU A 1 84 ? -9.343 1.151 32.199 1.00 76.38 84 GLU A O 1
ATOM 691 N N . PHE A 1 85 ? -11.242 2.319 31.878 1.00 61.72 85 PHE A N 1
ATOM 692 C CA . PHE A 1 85 ? -11.941 1.806 33.062 1.00 61.72 85 PHE A CA 1
ATOM 693 C C . PHE A 1 85 ? -12.279 0.312 32.983 1.00 61.72 85 PHE A C 1
ATOM 695 O O . PHE A 1 85 ? -12.228 -0.354 34.012 1.00 61.72 85 PHE A O 1
ATOM 702 N N . HIS A 1 86 ? -12.605 -0.217 31.800 1.00 57.22 86 HIS A N 1
ATOM 703 C CA . HIS A 1 86 ? -12.902 -1.645 31.609 1.00 57.22 86 HIS A CA 1
ATOM 704 C C . HIS A 1 86 ? -11.653 -2.541 31.634 1.00 57.22 86 HIS A C 1
ATOM 706 O O . HIS A 1 86 ? -11.759 -3.749 31.825 1.00 57.22 86 HIS A O 1
ATOM 712 N N . SER A 1 87 ? -10.465 -1.955 31.464 1.00 57.62 87 SER A N 1
ATOM 713 C CA . SER A 1 87 ? -9.187 -2.677 31.437 1.00 57.62 87 SER A CA 1
ATOM 714 C C . SER A 1 87 ? -8.531 -2.920 32.815 1.00 57.62 87 SER A C 1
ATOM 716 O O . SER A 1 87 ? -7.396 -3.407 32.861 1.00 57.62 87 SER A O 1
ATOM 718 N N . LEU A 1 88 ? -9.220 -2.579 33.918 1.00 48.09 88 LEU A N 1
ATOM 719 C CA . LEU A 1 88 ? -8.825 -2.792 35.325 1.00 48.09 88 LEU A CA 1
ATOM 720 C C . LEU A 1 88 ? -9.641 -3.914 35.978 1.00 48.09 88 LEU A C 1
ATOM 722 O O . LEU A 1 88 ? -9.025 -4.692 36.742 1.00 48.09 88 LEU A O 1
#

pLDDT: mean 85.8, std 10.44, range [48.09, 95.81]